Protein AF-A0A3D8VF09-F1 (afdb_monomer)

pLDDT: mean 89.79, std 7.19, range [66.94, 96.69]

Foldseek 3Di:
DDDFAEAEDDLPDQLVVVLVVCLVCVVPHQAYEYDNVPDDLVSVLVSLVVNVVSPRDQARYDYPPCVVSCVVNVHHD

Secondary structure (DSSP, 8-state):
-----EEE--SSS-HHHHHHHHHHHTTT-SEEEE--TTS-HHHHHHHHHHHHHTT--GGGEEETT-HHHHHHHT-B-

Mean predicted aligned error: 4.03 Å

Radius of gyration: 11.5 Å; Cα contacts (8 Å, |Δi|>4): 104; chains: 1; bounding box: 29×22×30 Å

InterPro domains:
  IPR013785 Aldolase-type TIM barrel [G3DSA:3.20.20.70] (4-77)
  IPR036206 Thiamin phosphate synthase superfamily [SSF51391] (3-77)

Structure (mmCIF, N/CA/C/O backbone):
data_AF-A0A3D8VF09-F1
#
_entry.id   AF-A0A3D8VF09-F1
#
loop_
_atom_site.group_PDB
_atom_site.id
_atom_site.type_symbol
_atom_site.label_atom_id
_atom_site.label_alt_id
_atom_site.label_comp_id
_atom_site.label_asym_id
_atom_site.label_entity_id
_atom_site.label_seq_id
_atom_site.pdbx_PDB_ins_code
_atom_site.Cartn_x
_atom_site.Cartn_y
_atom_site.Cartn_z
_atom_site.occupancy
_atom_site.B_iso_or_equiv
_atom_site.auth_seq_id
_atom_site.auth_comp_id
_atom_site.auth_asym_id
_atom_site.auth_atom_id
_atom_site.pdbx_PDB_model_num
ATOM 1 N N . MET A 1 1 ? -16.303 3.593 -20.748 1.00 66.94 1 MET A N 1
ATOM 2 C CA . MET A 1 1 ? -15.337 3.481 -19.634 1.00 66.94 1 MET A CA 1
ATOM 3 C C . MET A 1 1 ? -15.727 4.536 -18.609 1.00 66.94 1 MET A C 1
ATOM 5 O O . MET A 1 1 ? -15.891 5.680 -19.017 1.00 66.94 1 MET A O 1
ATOM 9 N N . ARG A 1 2 ? -16.005 4.169 -17.349 1.00 87.31 2 ARG A N 1
ATOM 10 C CA . ARG A 1 2 ? -16.287 5.175 -16.308 1.00 87.31 2 ARG A CA 1
ATOM 11 C C . ARG A 1 2 ? -14.963 5.736 -15.773 1.00 87.31 2 ARG A C 1
ATOM 13 O O . ARG A 1 2 ? -13.999 4.971 -15.739 1.00 87.31 2 ARG A O 1
ATOM 20 N N . PRO A 1 3 ? -14.897 7.014 -15.371 1.00 90.56 3 PRO A N 1
ATOM 21 C CA . PRO A 1 3 ? -13.733 7.544 -14.668 1.00 90.56 3 PRO A CA 1
ATOM 22 C C . PRO A 1 3 ? -13.462 6.745 -13.388 1.00 90.56 3 PRO A C 1
ATOM 24 O O . PRO A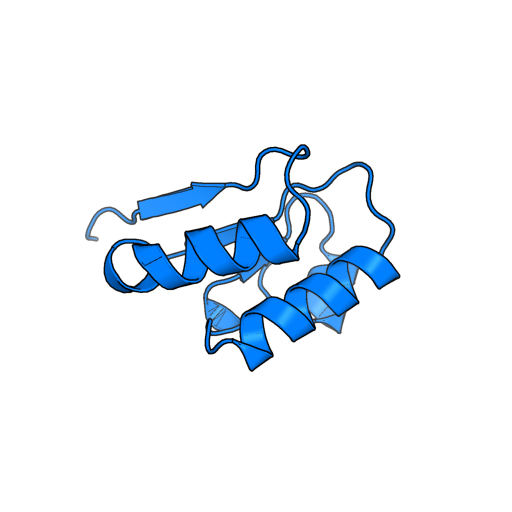 1 3 ? -14.410 6.322 -12.718 1.00 90.56 3 PRO A O 1
ATOM 27 N N . SER A 1 4 ? -12.186 6.549 -13.063 1.00 93.69 4 SER A N 1
ATOM 28 C CA . SER A 1 4 ? -11.737 5.948 -11.808 1.00 93.69 4 SER A CA 1
ATOM 29 C C . SER A 1 4 ? -11.167 7.008 -10.868 1.00 93.69 4 SER A C 1
ATOM 31 O O . SER A 1 4 ? -10.563 7.991 -11.304 1.00 93.69 4 SER A O 1
ATOM 33 N N . ILE A 1 5 ? -11.341 6.802 -9.567 1.00 95.75 5 ILE A N 1
ATOM 34 C CA . ILE A 1 5 ? -10.784 7.645 -8.508 1.00 95.75 5 ILE A CA 1
ATOM 35 C C . ILE A 1 5 ? -9.575 6.933 -7.911 1.00 95.75 5 ILE A C 1
ATOM 37 O O . ILE A 1 5 ? -9.670 5.806 -7.429 1.00 95.75 5 ILE A O 1
ATOM 41 N N . HIS A 1 6 ? -8.426 7.600 -7.945 1.00 95.56 6 HIS A N 1
ATOM 42 C CA . HIS A 1 6 ? -7.163 7.062 -7.455 1.00 95.56 6 HIS A CA 1
ATOM 43 C C . HIS A 1 6 ? -6.689 7.889 -6.263 1.00 95.56 6 HIS A C 1
ATOM 45 O O . HIS A 1 6 ? -6.592 9.114 -6.352 1.00 95.56 6 HIS A O 1
ATOM 51 N N . LEU A 1 7 ? -6.374 7.217 -5.161 1.00 95.19 7 LEU A N 1
ATOM 52 C CA . LEU A 1 7 ? -5.707 7.812 -4.009 1.00 95.19 7 LEU A CA 1
ATOM 53 C C . LEU A 1 7 ? -4.202 7.583 -4.137 1.00 95.19 7 LEU A C 1
ATOM 55 O O . LEU A 1 7 ? -3.787 6.488 -4.496 1.00 95.19 7 LEU A O 1
ATOM 59 N N . ILE A 1 8 ? -3.384 8.590 -3.838 1.00 94.62 8 ILE A N 1
ATOM 60 C CA . ILE A 1 8 ? -1.922 8.491 -3.923 1.00 94.62 8 ILE A CA 1
ATOM 61 C C . ILE A 1 8 ? -1.335 8.848 -2.558 1.00 94.62 8 ILE A C 1
ATOM 63 O O . ILE A 1 8 ? -1.651 9.910 -2.016 1.00 94.62 8 ILE A O 1
ATOM 67 N N . SER A 1 9 ? -0.497 7.971 -2.000 1.00 93.19 9 SER A N 1
ATOM 68 C CA . SER A 1 9 ? 0.226 8.258 -0.759 1.00 93.19 9 SER A CA 1
ATOM 69 C C . SER A 1 9 ? 1.214 9.410 -0.967 1.00 93.19 9 SER A C 1
ATOM 71 O O . SER A 1 9 ? 1.711 9.640 -2.075 1.00 93.19 9 SER A O 1
ATOM 73 N N . THR A 1 10 ? 1.470 10.191 0.085 1.00 90.38 10 THR A N 1
ATOM 74 C CA . THR A 1 10 ? 2.242 11.435 -0.069 1.00 90.38 10 THR A CA 1
ATOM 75 C C . THR A 1 10 ? 3.722 11.305 0.271 1.00 90.38 10 THR A C 1
ATOM 77 O O . THR A 1 10 ? 4.453 12.276 0.066 1.00 90.38 10 THR A O 1
ATOM 80 N N . GLY A 1 11 ? 4.190 10.161 0.782 1.00 85.56 11 GLY A N 1
ATOM 81 C CA . GLY A 1 11 ? 5.564 10.038 1.272 1.00 85.56 11 GLY A CA 1
ATOM 82 C C . GLY A 1 11 ? 5.769 10.521 2.712 1.00 85.56 11 GLY A C 1
ATOM 83 O O . GLY A 1 11 ? 6.909 10.622 3.157 1.00 85.56 11 GLY A O 1
ATOM 84 N N . LYS A 1 12 ? 4.702 10.969 3.392 1.00 88.19 12 LYS A N 1
ATOM 85 C CA . LYS A 1 12 ? 4.787 11.727 4.659 1.00 88.19 12 LYS A CA 1
ATOM 86 C C . LYS A 1 12 ? 4.010 11.112 5.815 1.00 88.19 12 LYS A C 1
ATOM 88 O O . LYS A 1 12 ? 4.222 11.519 6.951 1.00 88.19 12 LYS A O 1
ATOM 93 N N . GLN A 1 13 ? 3.078 10.212 5.520 1.00 88.50 13 GLN A N 1
ATOM 94 C CA . GLN A 1 13 ? 2.291 9.516 6.528 1.00 88.50 13 GLN A CA 1
ATOM 95 C C . GLN A 1 13 ? 2.969 8.200 6.892 1.00 88.50 13 GLN A C 1
ATOM 97 O O . GLN A 1 13 ? 3.567 7.544 6.041 1.00 88.50 13 GLN A O 1
ATOM 102 N N . THR A 1 14 ? 2.809 7.772 8.135 1.00 91.88 14 THR A N 1
ATOM 103 C CA . THR A 1 14 ? 3.073 6.382 8.513 1.00 91.88 14 THR A CA 1
ATOM 104 C C . THR A 1 14 ? 2.071 5.445 7.828 1.00 91.88 14 THR A C 1
ATOM 106 O O . THR A 1 14 ? 0.956 5.847 7.483 1.00 91.88 14 THR A O 1
ATOM 109 N N . PHE A 1 15 ? 2.419 4.165 7.674 1.00 92.19 15 PHE A N 1
ATOM 110 C CA . PHE A 1 15 ? 1.486 3.177 7.117 1.00 92.19 15 PHE A CA 1
ATOM 111 C C . PHE A 1 15 ? 0.215 3.007 7.956 1.00 92.19 15 PHE A C 1
ATOM 113 O O . PHE A 1 15 ? -0.855 2.783 7.395 1.00 92.19 15 PHE A O 1
ATOM 120 N N . ALA A 1 16 ? 0.292 3.202 9.274 1.00 93.62 16 ALA A N 1
ATOM 121 C CA . ALA A 1 16 ? -0.883 3.194 10.141 1.00 93.62 16 ALA A CA 1
ATOM 122 C C . ALA A 1 16 ? -1.848 4.347 9.818 1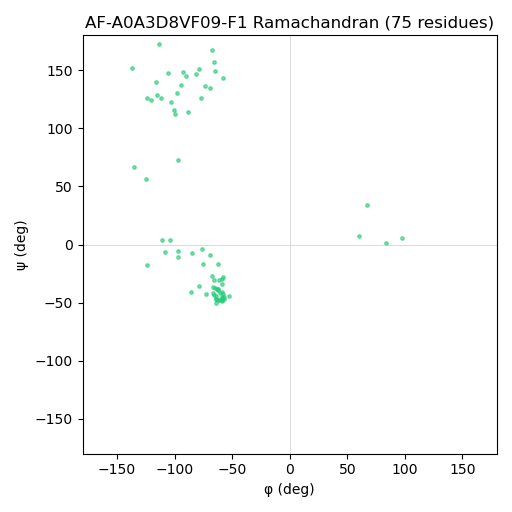.00 93.62 16 ALA A C 1
ATOM 124 O O . ALA A 1 16 ? -3.050 4.129 9.662 1.00 93.62 16 ALA A O 1
ATOM 125 N N . GLU A 1 17 ? -1.331 5.567 9.659 1.00 95.00 17 GLU A N 1
ATOM 126 C CA . GLU A 1 17 ? -2.136 6.727 9.258 1.00 95.00 17 GLU A CA 1
ATOM 127 C C . GLU A 1 17 ? -2.713 6.551 7.853 1.00 95.00 17 GLU A C 1
ATOM 129 O O . GLU A 1 17 ? -3.903 6.793 7.643 1.00 95.00 17 GLU A O 1
ATOM 134 N N . LEU A 1 18 ? -1.896 6.084 6.902 1.00 94.81 18 LEU A N 1
ATOM 135 C CA . LEU A 1 18 ? -2.345 5.790 5.544 1.00 94.81 18 LEU A CA 1
ATOM 136 C C . LEU A 1 18 ? -3.468 4.750 5.552 1.00 94.81 18 LEU A C 1
ATOM 138 O O . LEU A 1 18 ? -4.491 4.964 4.906 1.00 94.81 18 LEU A O 1
ATOM 142 N N . THR A 1 19 ? -3.312 3.669 6.316 1.00 95.44 19 THR A N 1
ATOM 143 C CA . THR A 1 19 ? -4.319 2.608 6.446 1.00 95.44 19 THR A CA 1
ATOM 144 C C . THR A 1 19 ? -5.635 3.169 6.968 1.00 95.44 19 THR A C 1
ATOM 146 O O . THR A 1 19 ? -6.674 2.958 6.347 1.00 95.44 19 THR A O 1
ATOM 149 N N . ASN A 1 20 ? -5.605 3.964 8.040 1.00 96.44 20 ASN A N 1
ATOM 150 C CA . ASN A 1 20 ? -6.812 4.585 8.589 1.00 96.44 20 ASN A CA 1
ATOM 151 C C . ASN A 1 20 ? -7.534 5.469 7.560 1.00 96.44 20 ASN A C 1
ATOM 153 O O . ASN A 1 20 ? -8.758 5.403 7.435 1.00 96.44 20 ASN A O 1
ATOM 157 N N . ILE A 1 21 ? -6.786 6.268 6.792 1.00 95.44 21 ILE A N 1
ATOM 158 C CA . ILE A 1 21 ? -7.348 7.119 5.734 1.00 95.44 21 ILE A CA 1
ATOM 159 C C . ILE A 1 21 ? -7.969 6.260 4.630 1.00 95.44 21 ILE A C 1
ATOM 161 O O . ILE A 1 21 ? -9.114 6.493 4.247 1.00 95.44 21 ILE A O 1
ATOM 165 N N . VAL A 1 22 ? -7.229 5.268 4.131 1.00 95.75 22 VAL A N 1
ATOM 166 C CA . VAL A 1 22 ? -7.649 4.386 3.032 1.00 95.75 22 VAL A CA 1
ATOM 167 C C . VAL A 1 22 ? -8.929 3.648 3.398 1.00 95.75 22 VAL A C 1
ATOM 169 O O . VAL A 1 22 ? -9.881 3.674 2.622 1.00 95.75 22 VAL A O 1
ATOM 172 N N . ILE A 1 23 ? -8.988 3.053 4.590 1.00 96.31 23 ILE A N 1
ATOM 173 C CA . ILE A 1 23 ? -10.164 2.326 5.078 1.00 96.31 23 ILE A CA 1
ATOM 174 C C . ILE A 1 23 ? -11.379 3.247 5.202 1.00 96.31 23 ILE A C 1
ATOM 176 O O . ILE A 1 23 ? -12.481 2.841 4.833 1.00 96.31 23 ILE A O 1
ATOM 180 N N . ALA A 1 24 ? -11.195 4.496 5.637 1.00 96.69 24 ALA A N 1
ATOM 181 C CA . ALA A 1 24 ? -12.287 5.463 5.749 1.00 96.69 24 ALA A CA 1
ATOM 182 C C . ALA A 1 24 ? -12.864 5.900 4.389 1.00 96.69 24 ALA A C 1
ATOM 184 O O . ALA A 1 24 ? -14.031 6.290 4.314 1.00 96.69 24 ALA A O 1
ATOM 185 N N . VAL A 1 25 ? -12.073 5.851 3.310 1.00 95.75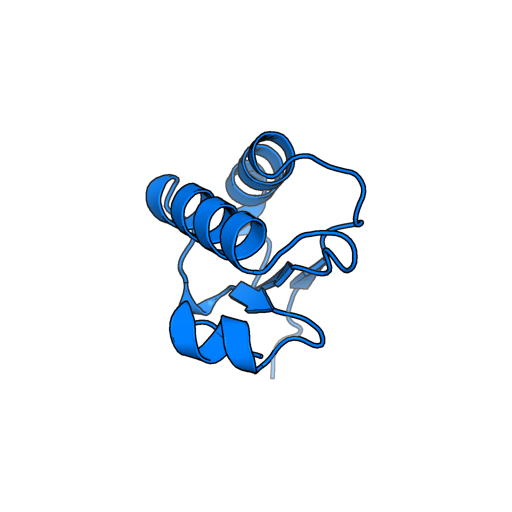 25 VAL A N 1
ATOM 186 C CA . VAL A 1 25 ? -12.507 6.272 1.963 1.00 95.75 25 VAL A CA 1
ATOM 187 C C . VAL A 1 25 ? -12.653 5.122 0.969 1.00 95.75 25 VAL A C 1
ATOM 189 O O . VAL A 1 25 ? -12.956 5.373 -0.197 1.00 95.75 25 VAL A O 1
ATOM 192 N N . GLN A 1 26 ? -12.469 3.872 1.400 1.00 94.44 26 GLN A N 1
ATOM 193 C CA . GLN A 1 26 ? -12.338 2.713 0.512 1.00 94.44 26 GLN A CA 1
ATOM 194 C C . GLN A 1 26 ? -13.534 2.492 -0.425 1.00 94.44 26 GLN A C 1
ATOM 196 O O . GLN A 1 26 ? -13.344 1.967 -1.516 1.00 94.44 26 GLN A O 1
ATOM 201 N N . GLU A 1 27 ? -14.747 2.903 -0.051 1.00 94.50 27 GLU A N 1
ATOM 202 C CA . GLU A 1 27 ? -15.944 2.786 -0.903 1.00 94.50 27 GLU A CA 1
ATOM 203 C C . GLU A 1 27 ? -15.985 3.822 -2.039 1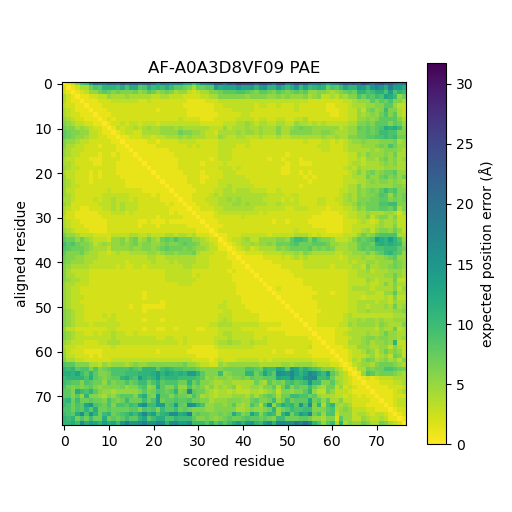.00 94.50 27 GLU A C 1
ATOM 205 O O . GLU A 1 27 ? -16.748 3.683 -2.992 1.00 94.50 27 GLU A O 1
ATOM 210 N N . LYS A 1 28 ? -15.172 4.881 -1.941 1.00 94.44 28 LYS A N 1
ATOM 211 C CA . LYS A 1 28 ? -15.162 6.032 -2.860 1.00 94.44 28 LYS A CA 1
ATOM 212 C C . LYS A 1 28 ? -13.941 6.069 -3.776 1.00 94.44 28 LYS A C 1
ATOM 214 O O . LYS A 1 28 ? -13.867 6.937 -4.641 1.00 94.44 28 LYS A O 1
ATOM 219 N N . VAL A 1 29 ? -12.976 5.178 -3.569 1.00 95.19 29 VAL A N 1
ATOM 220 C CA . VAL A 1 29 ? -11.737 5.106 -4.352 1.00 95.19 29 VAL A CA 1
ATOM 221 C C . VAL A 1 29 ? -11.686 3.780 -5.091 1.00 95.19 29 VAL A C 1
ATOM 223 O O . VAL A 1 29 ? -12.042 2.749 -4.535 1.00 95.19 29 VAL A O 1
ATOM 226 N N . ASP A 1 30 ? -11.230 3.767 -6.335 1.00 95.75 30 ASP A N 1
ATOM 227 C CA . ASP A 1 30 ? -11.046 2.525 -7.085 1.00 95.75 30 ASP A CA 1
ATOM 228 C C . ASP A 1 30 ? -9.664 1.923 -6.780 1.00 95.75 30 ASP A C 1
ATOM 230 O O . ASP A 1 30 ? -9.570 0.724 -6.531 1.00 95.75 30 ASP A O 1
ATOM 234 N N . PHE A 1 31 ? -8.617 2.754 -6.688 1.00 96.19 31 PHE A N 1
ATOM 235 C CA . PHE A 1 31 ? -7.236 2.303 -6.468 1.00 96.19 31 PHE A CA 1
ATOM 236 C C . PHE A 1 31 ? -6.473 3.148 -5.443 1.00 96.19 31 PHE A C 1
ATOM 238 O O . PHE A 1 31 ? -6.706 4.352 -5.312 1.00 96.19 31 PHE A O 1
ATOM 245 N N . LEU A 1 32 ? -5.501 2.520 -4.781 1.00 95.94 32 LEU A N 1
ATOM 246 C CA . LEU A 1 32 ? -4.481 3.149 -3.946 1.00 95.94 32 LEU A CA 1
ATOM 247 C C . LEU A 1 32 ? -3.110 3.007 -4.610 1.00 95.94 32 LEU A C 1
ATOM 249 O O . LEU A 1 32 ? -2.663 1.903 -4.899 1.00 95.94 32 LEU A O 1
ATOM 253 N N . HIS A 1 33 ? -2.422 4.125 -4.798 1.00 94.88 33 HIS A N 1
ATOM 254 C CA . HIS A 1 33 ? -1.041 4.195 -5.254 1.00 94.88 33 HIS A CA 1
ATOM 255 C C . HIS A 1 33 ? -0.132 4.432 -4.051 1.00 94.88 33 HIS A C 1
ATOM 257 O O . HIS A 1 33 ? -0.207 5.487 -3.417 1.00 94.88 33 HIS A O 1
ATOM 263 N N . ILE A 1 34 ? 0.743 3.476 -3.751 1.00 92.12 34 ILE A N 1
ATOM 264 C CA . ILE A 1 34 ? 1.791 3.624 -2.739 1.00 92.12 34 ILE A CA 1
ATOM 265 C C . ILE A 1 34 ? 3.018 4.217 -3.431 1.00 92.12 34 ILE A C 1
ATOM 267 O O . ILE A 1 34 ? 3.621 3.591 -4.305 1.00 92.12 34 ILE A O 1
ATOM 271 N N . ARG A 1 35 ? 3.382 5.444 -3.052 1.00 89.88 35 ARG A N 1
ATOM 272 C CA . ARG A 1 35 ? 4.512 6.204 -3.604 1.00 89.88 35 ARG A CA 1
ATOM 273 C C . ARG A 1 35 ? 5.471 6.640 -2.496 1.00 89.88 35 ARG A C 1
ATOM 275 O O . ARG A 1 35 ? 5.796 7.814 -2.337 1.00 89.88 35 ARG A O 1
ATOM 282 N N . GLU A 1 36 ? 5.950 5.661 -1.744 1.00 80.56 36 GLU A N 1
ATOM 283 C CA . GLU A 1 36 ? 6.843 5.847 -0.599 1.00 80.56 36 GLU A CA 1
ATOM 284 C C . GLU A 1 36 ? 8.312 5.640 -1.013 1.00 80.56 36 GLU A C 1
ATOM 286 O O . GLU A 1 36 ? 8.937 4.629 -0.703 1.00 80.56 36 GLU A O 1
ATOM 291 N N . LYS A 1 37 ? 8.878 6.603 -1.757 1.00 78.94 37 LYS A N 1
ATOM 292 C CA . LYS A 1 37 ? 10.233 6.499 -2.352 1.00 78.94 37 LYS A CA 1
ATOM 293 C C . LYS A 1 37 ? 11.374 6.360 -1.337 1.00 78.94 37 LYS A C 1
ATOM 295 O O . LYS A 1 37 ? 12.484 6.003 -1.719 1.00 78.94 37 LYS A O 1
ATOM 300 N N . HIS A 1 38 ? 11.110 6.686 -0.077 1.00 84.00 38 HIS A N 1
ATOM 301 C CA . HIS A 1 38 ? 12.099 6.675 0.997 1.00 84.00 38 HIS A CA 1
ATOM 302 C C . HIS A 1 38 ? 12.077 5.388 1.827 1.00 84.00 38 HIS A C 1
ATOM 304 O O . HIS A 1 38 ? 12.997 5.180 2.611 1.00 84.00 38 HIS A O 1
ATOM 310 N N . LEU A 1 39 ? 11.061 4.536 1.654 1.00 85.38 39 LEU A N 1
ATOM 311 C CA . LEU A 1 39 ? 10.913 3.302 2.420 1.00 85.38 39 LEU A CA 1
ATOM 312 C C . LEU A 1 39 ? 11.608 2.124 1.730 1.00 85.38 39 LEU A C 1
ATOM 314 O O . LEU A 1 39 ? 11.640 1.993 0.499 1.00 85.38 39 LEU A O 1
ATOM 318 N N . SER A 1 40 ? 12.162 1.236 2.547 1.00 88.62 40 SER A N 1
ATOM 319 C CA . SER A 1 40 ? 12.735 -0.034 2.117 1.00 88.62 40 SER A CA 1
ATOM 320 C C . SER A 1 40 ? 11.660 -0.991 1.592 1.00 88.62 40 SER A C 1
ATOM 322 O O . SER A 1 40 ? 10.458 -0.782 1.751 1.00 88.62 40 SER A O 1
ATOM 324 N N . ALA A 1 41 ? 12.094 -2.072 0.938 1.00 86.38 41 ALA A N 1
ATOM 325 C CA . ALA A 1 41 ? 11.156 -3.081 0.447 1.00 86.38 41 ALA A CA 1
ATOM 326 C C . ALA A 1 41 ? 10.388 -3.782 1.571 1.00 86.38 41 ALA A C 1
ATOM 328 O O . ALA A 1 41 ? 9.197 -4.035 1.420 1.00 86.38 41 ALA A O 1
ATOM 329 N N . ALA A 1 42 ? 11.066 -4.055 2.689 1.00 88.88 42 ALA A N 1
ATOM 330 C CA . ALA A 1 42 ? 10.458 -4.680 3.855 1.00 88.88 42 ALA A CA 1
ATOM 331 C C . ALA A 1 42 ? 9.374 -3.779 4.460 1.00 88.88 42 ALA A C 1
ATOM 333 O O . ALA A 1 42 ? 8.256 -4.228 4.660 1.00 88.88 42 ALA A O 1
ATOM 334 N N . GLU A 1 43 ? 9.662 -2.486 4.635 1.00 90.81 43 GLU A N 1
ATOM 335 C CA . GLU A 1 43 ? 8.687 -1.530 5.181 1.00 90.81 43 GLU A CA 1
ATOM 336 C C . GLU A 1 43 ? 7.445 -1.389 4.293 1.00 90.81 43 GLU A C 1
ATOM 338 O O . GLU A 1 43 ? 6.326 -1.308 4.796 1.00 90.81 43 GLU A O 1
ATOM 343 N N . ILE A 1 44 ? 7.621 -1.388 2.968 1.00 90.75 44 ILE A N 1
ATOM 344 C CA . ILE A 1 44 ? 6.488 -1.369 2.034 1.00 90.75 44 ILE A CA 1
ATOM 345 C C . ILE A 1 44 ? 5.695 -2.677 2.122 1.00 90.75 44 ILE A C 1
ATOM 347 O O . ILE A 1 44 ? 4.466 -2.639 2.120 1.00 90.75 44 ILE A O 1
ATOM 351 N N . PHE A 1 45 ? 6.371 -3.824 2.209 1.00 91.12 45 PHE A N 1
ATOM 352 C CA . PHE A 1 45 ? 5.719 -5.127 2.335 1.00 91.12 45 PHE A CA 1
ATOM 353 C C . PHE A 1 45 ? 4.886 -5.223 3.620 1.00 91.12 45 PHE A C 1
ATOM 355 O O . PHE A 1 45 ? 3.709 -5.581 3.557 1.00 91.12 45 PHE A O 1
ATOM 362 N N . ASP A 1 46 ? 5.458 -4.827 4.757 1.00 93.56 46 ASP A N 1
ATOM 363 C CA . ASP A 1 46 ? 4.774 -4.800 6.053 1.00 93.56 46 ASP A CA 1
ATOM 364 C C . ASP A 1 46 ? 3.562 -3.859 6.018 1.00 93.56 46 ASP A C 1
ATOM 366 O O . ASP A 1 46 ? 2.476 -4.197 6.492 1.00 93.56 46 ASP A O 1
ATOM 370 N N . GLY A 1 47 ? 3.712 -2.698 5.379 1.00 93.50 47 GLY A N 1
ATOM 371 C CA . GLY A 1 47 ? 2.628 -1.743 5.180 1.00 93.50 47 GLY A CA 1
ATOM 372 C C . GLY A 1 47 ? 1.493 -2.257 4.291 1.00 93.50 47 GLY A C 1
ATOM 373 O O . GLY A 1 47 ? 0.318 -1.999 4.560 1.00 93.50 47 GLY A O 1
ATOM 374 N N . ILE A 1 48 ? 1.812 -3.027 3.248 1.00 93.25 48 ILE A N 1
ATOM 375 C CA . ILE A 1 48 ? 0.803 -3.706 2.422 1.00 93.25 48 ILE A CA 1
ATOM 376 C C . ILE A 1 48 ? 0.081 -4.766 3.240 1.00 93.25 48 ILE A C 1
ATOM 378 O O . ILE A 1 48 ? -1.145 -4.845 3.167 1.00 93.25 48 ILE A O 1
ATOM 382 N N . GLN A 1 49 ? 0.807 -5.549 4.040 1.00 94.94 49 GLN A N 1
ATOM 383 C CA . GLN A 1 49 ? 0.187 -6.547 4.903 1.00 94.94 49 GLN A CA 1
ATOM 384 C C . GLN A 1 49 ? -0.799 -5.878 5.868 1.00 94.94 49 GLN A C 1
ATOM 386 O O . GLN A 1 49 ? -1.954 -6.297 5.932 1.00 94.94 49 GLN A O 1
ATOM 391 N N . GLN A 1 50 ? -0.406 -4.758 6.482 1.00 95.69 50 GLN A N 1
ATOM 392 C CA . GLN A 1 50 ? -1.276 -3.950 7.336 1.00 95.69 50 GLN A CA 1
ATOM 393 C C . GLN A 1 50 ? -2.551 -3.474 6.618 1.00 95.69 50 GLN A C 1
ATOM 395 O O . GLN A 1 50 ? -3.646 -3.605 7.166 1.00 95.69 50 GLN A O 1
ATOM 400 N N . LEU A 1 51 ? -2.435 -2.944 5.396 1.00 95.25 51 LEU A N 1
ATOM 401 C CA . LEU A 1 51 ? -3.592 -2.527 4.590 1.00 95.25 51 LEU A CA 1
ATOM 402 C C . LEU A 1 51 ? -4.547 -3.696 4.326 1.00 95.25 51 LEU A C 1
ATOM 404 O O . LEU A 1 51 ? -5.767 -3.533 4.381 1.00 95.25 51 LEU A O 1
ATOM 408 N N . THR A 1 52 ? -3.992 -4.873 4.050 1.00 94.31 52 THR A N 1
ATOM 409 C CA . THR A 1 52 ? -4.775 -6.054 3.673 1.00 94.31 52 THR A CA 1
ATOM 410 C C . THR A 1 52 ? -5.421 -6.730 4.870 1.00 94.31 52 THR A C 1
ATOM 412 O O . THR A 1 52 ? -6.575 -7.139 4.779 1.00 94.31 52 THR A O 1
ATOM 415 N N . ASP A 1 53 ? -4.742 -6.742 6.016 1.00 96.25 53 ASP A N 1
ATOM 416 C CA . ASP A 1 53 ? -5.293 -7.205 7.291 1.00 96.25 53 ASP A CA 1
ATOM 417 C C . ASP A 1 53 ? -6.422 -6.281 7.771 1.00 96.25 53 ASP A C 1
ATOM 419 O O . ASP A 1 53 ? -7.388 -6.737 8.381 1.00 96.25 53 A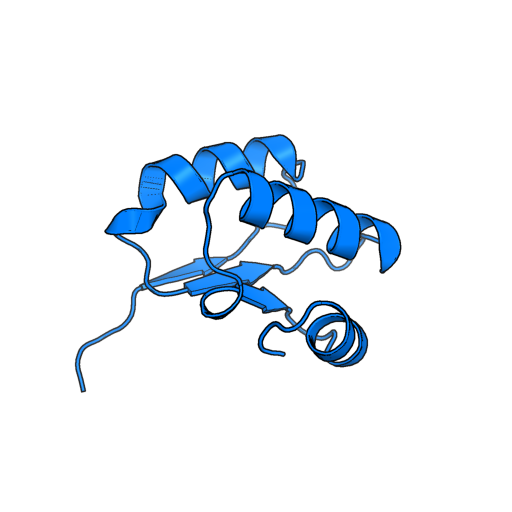SP A O 1
ATOM 423 N N . ALA A 1 54 ? -6.348 -4.988 7.435 1.00 95.69 54 ALA A N 1
ATOM 424 C CA . ALA A 1 54 ? -7.423 -4.023 7.659 1.00 95.69 54 ALA A CA 1
ATOM 425 C C . ALA A 1 54 ? -8.590 -4.149 6.655 1.00 95.69 54 ALA A C 1
ATOM 427 O O . ALA A 1 54 ? -9.591 -3.443 6.787 1.00 95.69 54 ALA A O 1
ATOM 428 N N . GLY A 1 55 ? -8.486 -5.044 5.666 1.00 94.81 55 GLY A N 1
ATOM 429 C CA . GLY A 1 55 ? -9.548 -5.365 4.711 1.00 94.81 55 GLY A CA 1
ATOM 430 C C . GLY A 1 55 ? -9.464 -4.646 3.364 1.00 94.81 55 GLY A C 1
ATOM 431 O O . GLY A 1 55 ? -10.375 -4.802 2.549 1.00 94.81 55 GLY A O 1
ATOM 432 N N . PHE A 1 56 ? -8.402 -3.880 3.081 1.00 95.75 56 PHE A N 1
ATOM 433 C CA . PHE A 1 56 ? -8.228 -3.284 1.756 1.00 95.75 56 PHE A CA 1
ATOM 434 C C . PHE A 1 56 ? -7.719 -4.336 0.749 1.00 95.75 56 PHE A C 1
ATOM 436 O O . PHE A 1 56 ? -6.699 -4.982 0.995 1.00 95.75 56 PHE A O 1
ATOM 443 N N . PRO A 1 57 ? -8.392 -4.528 -0.398 1.00 94.12 57 PRO A N 1
ATOM 444 C CA . PRO A 1 57 ? -8.047 -5.587 -1.347 1.00 94.12 57 PRO A CA 1
ATOM 445 C C . PRO A 1 57 ? -6.712 -5.327 -2.060 1.00 94.12 57 PRO A C 1
ATOM 447 O O . PRO A 1 57 ? -6.475 -4.229 -2.577 1.00 94.12 57 PRO A O 1
ATOM 450 N N . LYS A 1 58 ? -5.862 -6.362 -2.144 1.00 93.00 58 LYS A N 1
ATOM 451 C CA . LYS A 1 58 ? -4.536 -6.304 -2.796 1.00 93.00 58 LYS A CA 1
ATOM 452 C C . LYS A 1 58 ? -4.629 -5.898 -4.262 1.00 93.00 58 LYS A C 1
ATOM 454 O O . LYS A 1 58 ? -3.797 -5.141 -4.752 1.00 93.00 58 LYS A O 1
ATOM 459 N N . GLU A 1 59 ? -5.692 -6.311 -4.943 1.00 93.19 59 GLU A N 1
ATOM 460 C CA . GLU A 1 5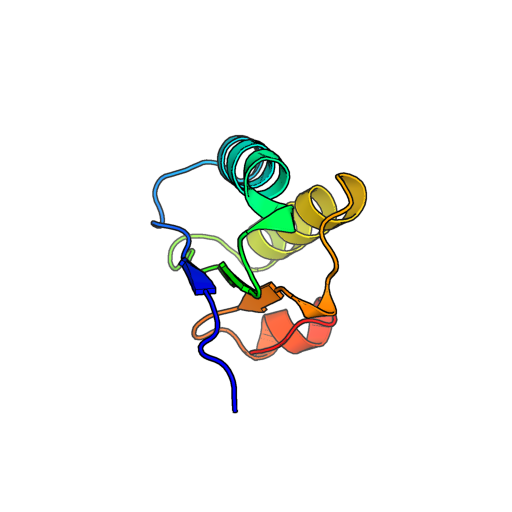9 ? -5.938 -6.024 -6.358 1.00 93.19 59 GLU A CA 1
ATOM 461 C C . GLU A 1 59 ? -6.246 -4.538 -6.608 1.00 93.19 59 GLU A C 1
ATOM 463 O O . GLU A 1 59 ? -6.329 -4.097 -7.749 1.00 93.19 59 GLU A O 1
ATOM 468 N N . ARG A 1 60 ? -6.432 -3.732 -5.558 1.00 95.06 60 ARG A N 1
ATOM 469 C CA . ARG A 1 60 ? -6.625 -2.279 -5.671 1.00 95.06 60 ARG A CA 1
ATOM 470 C C . ARG A 1 60 ? -5.376 -1.488 -5.291 1.00 95.06 60 ARG A C 1
ATOM 472 O O . ARG A 1 60 ? -5.425 -0.258 -5.297 1.00 95.06 60 ARG A O 1
ATOM 479 N N . ILE A 1 61 ? -4.263 -2.160 -4.991 1.00 95.12 61 ILE A N 1
ATOM 480 C CA . ILE A 1 61 ? -2.982 -1.542 -4.639 1.00 95.12 61 ILE A CA 1
ATOM 481 C C . ILE A 1 61 ? -2.066 -1.505 -5.867 1.00 95.12 61 ILE A C 1
ATOM 483 O O . ILE A 1 61 ? -1.855 -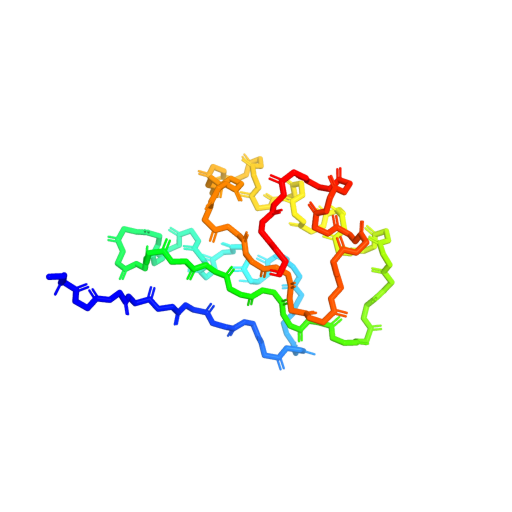2.512 -6.544 1.00 95.12 61 ILE A O 1
ATOM 487 N N . ILE A 1 62 ? -1.500 -0.329 -6.128 1.00 93.44 62 ILE A N 1
ATOM 488 C CA . ILE A 1 62 ? -0.497 -0.067 -7.162 1.00 93.44 62 ILE A CA 1
ATOM 489 C C . ILE A 1 62 ? 0.763 0.467 -6.476 1.00 93.44 62 ILE A C 1
ATOM 491 O O . ILE A 1 62 ? 0.699 1.462 -5.751 1.00 93.44 62 ILE A O 1
ATOM 495 N N . ILE A 1 63 ? 1.913 -0.167 -6.697 1.00 89.44 63 ILE A N 1
ATOM 496 C CA . ILE A 1 63 ? 3.195 0.275 -6.135 1.00 89.44 63 ILE A CA 1
ATOM 497 C C . ILE A 1 63 ? 3.972 1.047 -7.193 1.00 89.44 63 ILE A C 1
ATOM 499 O O . ILE A 1 63 ? 4.442 0.486 -8.175 1.00 89.44 63 ILE A O 1
ATOM 503 N N . ASN A 1 64 ? 4.148 2.346 -6.975 1.00 84.81 64 ASN A N 1
ATOM 504 C CA . ASN A 1 64 ? 4.801 3.216 -7.946 1.00 84.81 64 ASN A CA 1
ATOM 505 C C . ASN A 1 64 ? 6.327 2.994 -7.993 1.00 84.81 64 ASN A C 1
ATOM 507 O O . ASN A 1 64 ? 6.970 2.936 -6.945 1.00 84.81 64 ASN A O 1
ATOM 511 N N . ASP A 1 65 ? 6.906 2.947 -9.202 1.00 71.19 65 ASP A N 1
ATOM 512 C CA . ASP A 1 65 ? 8.358 2.846 -9.479 1.00 71.19 65 ASP A CA 1
ATOM 513 C C . ASP A 1 65 ? 9.060 1.583 -8.916 1.00 71.19 65 ASP A C 1
ATOM 515 O O . ASP A 1 65 ? 10.285 1.475 -9.002 1.00 71.19 65 ASP A O 1
ATOM 519 N N . ARG A 1 66 ? 8.322 0.611 -8.354 1.00 74.75 66 ARG A N 1
ATOM 520 C CA . ARG A 1 66 ? 8.881 -0.592 -7.700 1.00 74.75 66 ARG A CA 1
ATOM 521 C C . ARG A 1 66 ? 8.159 -1.879 -8.099 1.00 74.75 66 ARG A C 1
ATOM 523 O O . ARG A 1 66 ? 7.509 -2.539 -7.286 1.00 74.75 66 ARG A O 1
ATOM 530 N N . ALA A 1 67 ? 8.291 -2.241 -9.376 1.00 77.50 67 ALA A N 1
ATOM 531 C CA . ALA A 1 67 ? 7.708 -3.464 -9.934 1.00 77.50 67 ALA A CA 1
ATOM 532 C C . ALA A 1 67 ? 8.206 -4.746 -9.234 1.00 77.50 67 ALA A C 1
ATOM 534 O O . ALA A 1 67 ? 7.465 -5.721 -9.132 1.00 77.50 67 ALA A O 1
ATOM 535 N N . ASP A 1 68 ? 9.437 -4.735 -8.715 1.00 82.06 68 ASP A N 1
ATOM 536 C CA . ASP A 1 68 ? 10.022 -5.815 -7.915 1.00 82.06 68 ASP A CA 1
ATOM 537 C C . ASP A 1 68 ? 9.179 -6.130 -6.671 1.00 82.06 68 ASP A C 1
ATOM 539 O O . ASP A 1 68 ? 8.875 -7.292 -6.400 1.00 82.06 68 ASP A O 1
ATOM 543 N N . ILE A 1 69 ? 8.737 -5.098 -5.952 1.00 78.25 69 ILE A N 1
ATOM 544 C CA . ILE A 1 69 ? 7.865 -5.267 -4.786 1.00 78.25 69 ILE A CA 1
ATOM 545 C C . ILE A 1 69 ? 6.463 -5.664 -5.212 1.00 78.25 69 ILE A C 1
ATOM 547 O O . ILE A 1 69 ? 5.879 -6.550 -4.594 1.00 78.25 69 ILE A O 1
ATOM 551 N N . ALA A 1 70 ? 5.923 -5.038 -6.261 1.00 78.50 70 ALA A N 1
ATOM 552 C CA . ALA A 1 70 ? 4.571 -5.331 -6.728 1.00 78.50 70 ALA A CA 1
ATOM 553 C C . ALA A 1 70 ? 4.377 -6.836 -6.970 1.00 78.50 70 ALA A C 1
ATOM 555 O O . ALA A 1 70 ? 3.407 -7.422 -6.486 1.00 78.50 70 ALA A O 1
ATOM 556 N N . VAL A 1 71 ? 5.357 -7.481 -7.610 1.00 85.25 71 VAL A N 1
ATOM 557 C CA . VAL A 1 71 ? 5.363 -8.931 -7.849 1.00 85.25 71 VAL A CA 1
ATOM 558 C C . VAL A 1 71 ? 5.383 -9.731 -6.542 1.00 85.25 71 VAL A C 1
ATOM 560 O O . VAL A 1 71 ? 4.580 -10.648 -6.386 1.00 85.25 71 VAL A O 1
ATOM 563 N N . VAL A 1 72 ? 6.258 -9.389 -5.590 1.00 84.56 72 VAL A N 1
ATOM 564 C CA . VAL A 1 72 ? 6.379 -10.112 -4.306 1.00 84.56 72 VAL A CA 1
ATOM 565 C C . VAL A 1 72 ? 5.125 -9.951 -3.441 1.00 84.56 72 VAL A C 1
ATOM 567 O O . VAL A 1 72 ? 4.704 -10.891 -2.768 1.00 84.56 72 VAL A O 1
ATOM 570 N N . SER A 1 73 ? 4.504 -8.775 -3.474 1.00 78.69 73 SER A N 1
ATOM 571 C CA . SER A 1 73 ? 3.308 -8.453 -2.692 1.00 78.69 73 SER A CA 1
ATOM 572 C C . SER A 1 73 ? 1.996 -8.880 -3.360 1.00 78.69 73 SER A C 1
ATOM 574 O O . SER A 1 73 ? 0.943 -8.776 -2.728 1.00 78.69 73 SER A O 1
ATOM 576 N N . GLY A 1 74 ? 2.029 -9.355 -4.611 1.00 82.31 74 GLY A N 1
ATOM 577 C CA . GLY A 1 74 ? 0.831 -9.709 -5.380 1.00 82.31 74 GLY A CA 1
ATOM 578 C C . GLY A 1 74 ? -0.045 -8.499 -5.725 1.00 82.31 74 GLY A C 1
ATOM 579 O O . GLY A 1 74 ? -1.268 -8.603 -5.715 1.00 82.31 74 GLY A O 1
ATOM 580 N N . CYS A 1 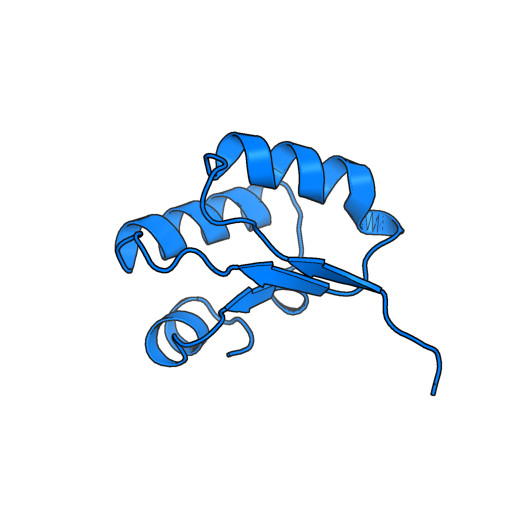75 ? 0.579 -7.347 -5.966 1.00 80.69 75 CYS A N 1
ATOM 581 C CA . CYS A 1 75 ? -0.064 -6.075 -6.300 1.00 80.69 75 CYS A CA 1
ATOM 582 C C . CYS A 1 75 ? 0.272 -5.657 -7.743 1.00 80.69 75 CYS A C 1
ATOM 584 O O . CYS A 1 75 ? 1.121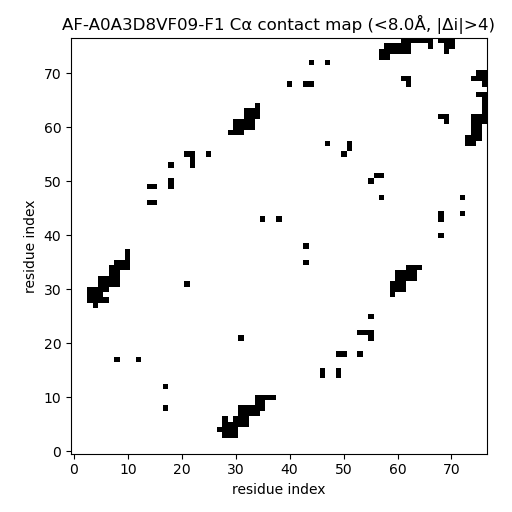 -6.261 -8.402 1.00 80.69 75 CYS A O 1
ATOM 586 N N . PHE A 1 76 ? -0.365 -4.594 -8.235 1.00 77.44 76 PHE A N 1
ATOM 587 C CA . PHE A 1 76 ? 0.013 -3.981 -9.511 1.00 77.44 76 PHE A CA 1
ATOM 588 C C . PHE A 1 76 ? 1.255 -3.083 -9.346 1.00 77.44 76 PHE A C 1
ATOM 590 O O . PHE A 1 76 ? 1.487 -2.537 -8.264 1.00 77.44 76 PHE A O 1
ATOM 597 N N . GLY A 1 77 ? 2.059 -2.946 -10.406 1.00 67.62 77 GLY A N 1
ATOM 598 C CA . GLY A 1 77 ? 3.284 -2.130 -10.450 1.00 67.62 77 GLY A CA 1
ATOM 599 C C . GLY A 1 77 ? 3.221 -1.039 -11.507 1.00 67.62 77 GLY A C 1
ATOM 600 O O . GLY A 1 77 ? 2.503 -1.251 -12.510 1.00 67.62 77 GLY A O 1
#

Solvent-accessible surface area (backbone atoms only — not comparable to full-atom values): 4497 Å² total; per-residue (Å²): 135,81,90,77,41,74,46,69,52,82,64,77,70,54,58,69,59,49,36,56,52,48,66,76,42,49,94,75,39,64,34,39,34,46,46,52,87,86,58,53,72,64,58,50,50,55,37,50,49,52,32,41,77,73,64,48,62,50,88,31,35,32,30,59,100,34,52,75,53,10,64,78,69,62,34,41,86

Sequence (77 aa):
MRPSIHLISTGKQTFAELTNIVIAVQEKVDFLHIREKHLSAAEIFDGIQQLTDAGFPKERIIINDRADIAVVSGCFG

Organism: NCBI:txid156205

Nearest PDB structures (foldseek):
  1yad-assembly2_D  TM=9.365E-01  e=1.726E-06  Bacillus subtilis
  3qh2-assembly2_D  TM=9.248E-01  e=2.258E-06  Bacillus subtilis
  1yad-assembly1_B  TM=9.405E-01  e=3.158E-06  Bacillus subtilis
  3qh2-assembly1_A  TM=9.307E-01  e=1.382E-05  Bacillus subtilis
  3qh2-assembly1_B  TM=9.341E-01  e=1.478E-05  Bacillus subtilis